Protein AF-A0A1V4BXY0-F1 (afdb_monomer_lite)

Organism: NCBI:txid1960155

InterPro domains:
  IPR021801 Protein of unknown function DUF3370 [PF11850] (4-99)

Sequence (102 aa):
MRCSLTLETPLKEDRLSEKGIKFRKPSLDFPFFRGTLRLKYSDDQGKQQTRYLHLWHRTGQVLDPLLKLDLKPGTQIKVQLDVIYPPDSTPPQVVTIKTLEN

pLDDT: mean 89.22, std 5.92, range [56.84, 97.69]

Structure (mmCIF, N/CA/C/O backbone):
data_AF-A0A1V4BXY0-F1
#
_entry.id   AF-A0A1V4BXY0-F1
#
loop_
_atom_site.group_PDB
_atom_site.id
_atom_site.type_symbol
_atom_site.label_atom_id
_atom_site.label_alt_id
_atom_site.label_comp_id
_atom_site.label_asym_id
_atom_site.label_entity_id
_atom_site.label_seq_id
_atom_site.pdbx_PDB_ins_code
_atom_site.Cartn_x
_atom_site.Cartn_y
_atom_site.Cartn_z
_atom_site.occupancy
_atom_site.B_iso_or_equiv
_atom_site.auth_seq_id
_atom_site.auth_comp_id
_atom_site.auth_asym_id
_atom_site.auth_atom_id
_atom_site.pdbx_PDB_model_num
ATOM 1 N N . MET A 1 1 ? -6.706 12.462 13.295 1.00 89.44 1 MET A N 1
ATOM 2 C CA . MET A 1 1 ? -5.548 12.478 12.375 1.00 89.44 1 MET A CA 1
ATOM 3 C C . MET A 1 1 ? -5.928 11.695 11.136 1.00 89.44 1 MET A C 1
ATOM 5 O O . MET A 1 1 ? -6.400 10.573 11.284 1.00 89.44 1 MET A O 1
ATOM 9 N N . ARG A 1 2 ? -5.748 12.271 9.947 1.00 93.19 2 ARG A N 1
ATOM 10 C CA . ARG A 1 2 ? -5.980 11.559 8.689 1.00 93.19 2 ARG A CA 1
ATOM 11 C C . ARG A 1 2 ? -4.728 10.782 8.311 1.00 93.19 2 ARG A C 1
ATOM 13 O O . ARG A 1 2 ? -3.630 11.333 8.360 1.00 93.19 2 ARG A O 1
ATOM 20 N N . CYS A 1 3 ? -4.871 9.527 7.915 1.00 94.31 3 CYS A N 1
ATOM 21 C CA . CYS A 1 3 ? -3.778 8.781 7.311 1.00 94.31 3 CYS A CA 1
ATOM 22 C C . CYS A 1 3 ? -4.227 8.093 6.026 1.00 94.31 3 CYS A C 1
ATOM 24 O O . CYS A 1 3 ? -5.416 7.935 5.741 1.00 94.31 3 CYS A O 1
ATOM 26 N N . SER A 1 4 ? -3.243 7.697 5.236 1.00 95.94 4 SER A N 1
ATOM 27 C CA . SER A 1 4 ? -3.431 6.952 4.006 1.00 95.94 4 SER A CA 1
ATOM 28 C C . SER A 1 4 ? -2.532 5.735 3.981 1.00 95.94 4 SER A C 1
ATOM 30 O O . SER A 1 4 ? -1.419 5.766 4.505 1.00 95.94 4 SER A O 1
ATOM 32 N N . LEU A 1 5 ? -3.026 4.683 3.340 1.00 95.38 5 LEU A N 1
ATOM 33 C CA . LEU A 1 5 ? -2.257 3.509 2.970 1.00 95.38 5 LEU A CA 1
ATOM 34 C C . LEU A 1 5 ? -2.262 3.394 1.449 1.00 95.38 5 LEU A C 1
ATOM 36 O O . LEU A 1 5 ? -3.309 3.502 0.803 1.00 95.38 5 LEU A O 1
ATOM 40 N N . THR A 1 6 ? -1.085 3.164 0.883 1.00 94.38 6 THR A N 1
ATOM 41 C CA . THR A 1 6 ? -0.914 2.935 -0.549 1.00 94.38 6 THR A CA 1
ATOM 42 C C . THR A 1 6 ? 0.111 1.836 -0.820 1.00 94.38 6 THR A C 1
ATOM 44 O O . THR A 1 6 ? 0.860 1.435 0.075 1.00 94.38 6 THR A O 1
ATOM 47 N N . LEU A 1 7 ? 0.112 1.342 -2.056 1.00 92.06 7 LEU A N 1
ATOM 48 C CA . LEU A 1 7 ? 1.115 0.429 -2.588 1.00 92.06 7 LEU A CA 1
ATOM 49 C C . LEU A 1 7 ? 1.939 1.191 -3.628 1.00 92.06 7 LEU A C 1
ATOM 51 O O . LEU A 1 7 ? 1.395 1.805 -4.540 1.00 92.06 7 LEU A O 1
ATOM 55 N N . GLU A 1 8 ? 3.252 1.180 -3.474 1.00 90.06 8 GLU A N 1
ATOM 56 C CA . GLU A 1 8 ? 4.194 1.934 -4.292 1.00 90.06 8 GLU A CA 1
ATOM 57 C C . GLU A 1 8 ? 5.138 0.971 -5.029 1.00 90.06 8 GLU A C 1
ATOM 59 O O . GLU A 1 8 ? 5.532 -0.064 -4.495 1.00 90.06 8 GLU A O 1
ATOM 64 N N . THR A 1 9 ? 5.516 1.318 -6.262 1.00 87.62 9 THR A N 1
ATOM 65 C CA . THR A 1 9 ? 6.443 0.538 -7.105 1.00 87.62 9 THR A CA 1
ATOM 66 C C . THR A 1 9 ? 7.645 1.408 -7.473 1.00 87.62 9 THR A C 1
ATOM 68 O O . THR A 1 9 ? 7.678 2.000 -8.563 1.00 87.62 9 THR A O 1
ATOM 71 N N . PRO A 1 10 ? 8.586 1.602 -6.535 1.00 87.44 10 PRO A N 1
ATOM 72 C CA . PRO A 1 10 ? 9.736 2.456 -6.769 1.00 87.44 10 PRO A CA 1
ATOM 73 C C . PRO A 1 10 ? 10.721 1.810 -7.749 1.00 87.44 10 PRO A C 1
ATOM 75 O O . PRO A 1 10 ? 10.687 0.609 -8.020 1.00 87.44 10 PRO A O 1
ATOM 78 N N . LEU A 1 11 ? 11.633 2.623 -8.273 1.00 86.31 11 LEU A N 1
ATOM 79 C CA . LEU A 1 11 ? 12.784 2.129 -9.017 1.00 86.31 11 LEU A CA 1
ATOM 80 C C . LEU A 1 11 ? 13.697 1.340 -8.074 1.00 86.31 11 LEU A C 1
ATOM 82 O O . LEU A 1 11 ? 14.020 1.804 -6.981 1.00 86.31 11 LEU A O 1
ATOM 86 N N . LYS A 1 12 ? 14.111 0.144 -8.502 1.00 85.00 12 LYS A N 1
ATOM 87 C CA . LYS A 1 12 ? 15.068 -0.672 -7.755 1.00 85.00 12 LYS A CA 1
ATOM 88 C C . LYS A 1 12 ? 16.446 -0.010 -7.805 1.00 85.00 12 LYS A C 1
ATOM 90 O O . LYS A 1 12 ? 17.008 0.155 -8.885 1.00 85.00 12 LYS A O 1
ATOM 95 N N . GLU A 1 13 ? 17.005 0.287 -6.640 1.00 85.69 13 GLU A N 1
ATOM 96 C CA . GLU A 1 13 ? 18.383 0.747 -6.482 1.00 85.69 13 GLU A CA 1
ATOM 97 C C . GLU A 1 13 ? 19.091 -0.135 -5.452 1.00 85.69 13 GLU A C 1
ATOM 99 O O . GLU A 1 13 ? 18.624 -0.266 -4.323 1.00 85.69 13 GLU A O 1
ATOM 104 N N . ASP A 1 14 ? 20.220 -0.740 -5.833 1.00 84.19 14 ASP A N 1
ATOM 105 C CA . ASP A 1 14 ? 21.037 -1.535 -4.902 1.00 84.19 14 ASP A CA 1
ATOM 106 C C . ASP A 1 14 ? 21.886 -0.631 -3.988 1.00 84.19 14 ASP A C 1
ATOM 108 O O . ASP A 1 14 ? 22.124 -0.942 -2.822 1.00 84.19 14 ASP A O 1
ATOM 112 N N . ARG A 1 15 ? 22.297 0.536 -4.501 1.00 88.69 15 ARG A N 1
ATOM 113 C CA . ARG A 1 15 ? 22.878 1.636 -3.726 1.00 88.69 15 ARG A CA 1
ATOM 114 C C . ARG A 1 15 ? 22.076 2.893 -4.017 1.00 88.69 15 ARG A C 1
ATOM 116 O O . ARG A 1 15 ? 22.024 3.327 -5.162 1.00 88.69 15 ARG A O 1
ATOM 123 N N . LEU A 1 16 ? 21.480 3.466 -2.976 1.00 85.12 16 LEU A N 1
ATOM 124 C CA . LEU A 1 16 ? 20.643 4.654 -3.099 1.00 85.12 16 LEU A CA 1
ATOM 125 C C . LEU A 1 16 ? 21.445 5.830 -3.675 1.00 85.12 16 LEU A C 1
ATOM 127 O O . LEU A 1 16 ? 22.442 6.251 -3.081 1.00 85.12 16 LEU A O 1
ATOM 131 N N . SER A 1 17 ? 21.001 6.351 -4.823 1.00 85.94 17 SER A N 1
ATOM 132 C CA . SER A 1 17 ? 21.564 7.568 -5.424 1.00 85.94 17 SER A CA 1
ATOM 133 C C . SER A 1 17 ? 21.239 8.821 -4.604 1.00 85.94 17 SER A C 1
ATOM 135 O O . SER A 1 17 ? 22.040 9.750 -4.539 1.00 85.94 17 SER A O 1
ATOM 137 N N . GLU A 1 18 ? 20.085 8.823 -3.936 1.00 86.56 18 GLU A N 1
ATOM 138 C CA . GLU A 1 18 ? 19.555 9.897 -3.095 1.00 86.56 18 GLU A CA 1
ATOM 139 C C . GLU A 1 18 ? 18.831 9.294 -1.879 1.00 86.56 18 GLU A C 1
ATOM 141 O O . GLU A 1 18 ? 18.526 8.104 -1.845 1.00 86.56 18 GLU A O 1
ATOM 146 N N . LYS A 1 19 ? 18.526 10.098 -0.853 1.00 86.56 19 LYS A N 1
ATOM 147 C CA . LYS A 1 19 ? 17.741 9.609 0.291 1.00 86.56 19 LYS A CA 1
ATOM 148 C C . LYS A 1 19 ? 16.292 9.329 -0.123 1.00 86.56 19 LYS A C 1
ATOM 150 O O . LYS A 1 19 ? 15.608 10.225 -0.606 1.00 86.56 19 LYS A O 1
ATOM 155 N N . GLY A 1 20 ? 15.803 8.131 0.194 1.00 84.50 20 GLY A N 1
ATOM 156 C CA . GLY A 1 20 ? 14.407 7.735 0.001 1.00 84.50 20 GLY A CA 1
ATOM 157 C C . GLY A 1 20 ? 14.185 6.866 -1.236 1.00 84.50 20 GLY A C 1
ATOM 158 O O . GLY A 1 20 ? 15.127 6.425 -1.883 1.00 84.50 20 GLY A O 1
ATOM 159 N N . ILE A 1 21 ? 12.916 6.586 -1.525 1.00 85.00 21 ILE A N 1
ATOM 160 C CA . ILE A 1 21 ? 12.500 5.794 -2.686 1.00 85.00 21 ILE A CA 1
ATOM 161 C C . ILE A 1 21 ? 12.251 6.703 -3.889 1.00 85.00 21 ILE A C 1
ATOM 163 O O . ILE A 1 21 ? 11.638 7.766 -3.762 1.00 85.00 21 ILE A O 1
ATOM 167 N N . LYS A 1 22 ? 12.708 6.278 -5.069 1.00 85.62 22 LYS A N 1
ATOM 168 C CA . LYS A 1 22 ? 12.567 7.054 -6.304 1.00 85.62 22 LYS A CA 1
ATOM 169 C C . LYS A 1 22 ? 11.493 6.473 -7.205 1.00 85.62 22 LYS A C 1
ATOM 171 O O . LYS A 1 22 ? 11.324 5.263 -7.320 1.00 85.62 22 LYS A O 1
ATOM 176 N N . PHE A 1 23 ? 10.801 7.365 -7.898 1.00 85.06 23 PHE A N 1
ATOM 177 C CA . PHE A 1 23 ? 9.796 7.028 -8.896 1.00 85.06 23 PHE A CA 1
ATOM 178 C C . PHE A 1 23 ? 10.202 7.630 -10.231 1.00 85.06 23 PHE A C 1
ATOM 180 O O . PHE A 1 23 ? 10.741 8.737 -10.291 1.00 85.06 23 PHE A O 1
ATOM 187 N N . ARG A 1 24 ? 9.928 6.911 -11.316 1.00 80.25 24 ARG A N 1
ATOM 188 C CA . ARG A 1 24 ? 10.153 7.434 -12.661 1.00 80.25 24 ARG A CA 1
ATOM 189 C C . ARG A 1 24 ? 9.062 8.445 -13.011 1.00 80.25 24 ARG A C 1
ATOM 191 O O . ARG A 1 24 ? 7.883 8.165 -12.836 1.00 80.25 24 ARG A O 1
ATOM 198 N N . LYS A 1 25 ? 9.443 9.591 -13.572 1.00 81.75 25 LYS A N 1
ATOM 199 C CA . LYS A 1 25 ? 8.512 10.564 -14.157 1.00 81.75 25 LYS A CA 1
ATOM 200 C C . LYS A 1 25 ? 8.982 10.900 -15.581 1.00 81.75 25 LYS A C 1
ATOM 202 O O . LYS A 1 25 ? 10.109 11.371 -15.710 1.00 81.75 25 LYS A O 1
ATOM 207 N N . PRO A 1 26 ? 8.182 10.654 -16.636 1.00 83.06 26 PRO A N 1
ATOM 208 C CA . PRO A 1 26 ? 6.856 10.028 -16.624 1.00 83.06 26 PRO A CA 1
ATOM 209 C C . PRO A 1 26 ? 6.921 8.520 -16.322 1.00 83.06 26 PRO A C 1
ATOM 211 O O . PRO A 1 26 ? 7.968 7.884 -16.485 1.00 83.06 26 PRO A O 1
ATOM 214 N N . SER A 1 27 ? 5.795 7.942 -15.898 1.00 83.50 27 SER A N 1
ATOM 215 C CA . SER A 1 27 ? 5.651 6.484 -15.810 1.00 83.50 27 SER A CA 1
ATOM 216 C C . SER A 1 27 ? 5.770 5.844 -17.196 1.00 83.50 27 SER A C 1
ATOM 218 O O . SER A 1 27 ? 5.486 6.486 -18.205 1.00 83.50 27 SER A O 1
ATOM 220 N N . LEU A 1 28 ? 6.166 4.573 -17.251 1.00 83.06 28 LEU A N 1
ATOM 221 C CA . LEU A 1 28 ? 6.125 3.792 -18.493 1.00 83.06 28 LEU A CA 1
ATOM 222 C C . LEU A 1 28 ? 4.793 3.054 -18.611 1.00 83.06 28 LEU A C 1
ATOM 224 O O . LEU A 1 28 ? 4.231 2.663 -17.597 1.00 83.06 28 LEU A O 1
ATOM 228 N N . ASP A 1 29 ? 4.340 2.756 -19.825 1.00 82.56 29 ASP A N 1
ATOM 229 C CA . ASP A 1 29 ? 3.092 2.008 -20.046 1.00 82.56 29 ASP A CA 1
ATOM 230 C C . ASP A 1 29 ? 3.212 0.484 -19.845 1.00 82.56 29 ASP A C 1
ATOM 232 O O . ASP A 1 29 ? 2.305 -0.273 -20.186 1.00 82.56 29 ASP A O 1
ATOM 236 N N . PHE A 1 30 ? 4.302 0.019 -19.231 1.00 83.06 30 PHE A N 1
ATOM 237 C CA . PHE A 1 30 ? 4.465 -1.381 -18.842 1.00 83.06 30 PHE A CA 1
ATOM 238 C C . PHE A 1 30 ? 3.779 -1.666 -17.496 1.00 83.06 30 PHE A C 1
ATOM 240 O O . PHE A 1 30 ? 3.915 -0.868 -16.559 1.00 83.06 30 PHE A O 1
ATOM 247 N N . PRO A 1 31 ? 3.060 -2.799 -17.360 1.00 86.75 31 PRO A N 1
ATOM 248 C CA . PRO A 1 31 ? 2.504 -3.211 -16.079 1.00 86.75 31 PRO A CA 1
ATOM 249 C C . PRO A 1 31 ? 3.635 -3.617 -15.127 1.00 86.75 31 PRO A C 1
ATOM 251 O O . PRO A 1 31 ? 4.470 -4.451 -15.463 1.00 86.75 31 PRO A O 1
ATOM 254 N N . PHE A 1 32 ? 3.642 -3.039 -13.930 1.00 89.31 32 PHE A N 1
ATOM 255 C CA . PHE A 1 32 ? 4.542 -3.427 -12.841 1.00 89.31 32 PHE A CA 1
ATOM 256 C C . PHE A 1 32 ? 3.819 -4.341 -11.846 1.00 89.31 32 PHE A C 1
ATOM 258 O O . PHE A 1 32 ? 4.349 -5.356 -11.389 1.00 89.31 32 PHE A O 1
ATOM 265 N N . PHE A 1 33 ? 2.558 -4.011 -11.565 1.00 91.12 33 PHE A N 1
ATOM 266 C CA . PHE A 1 33 ? 1.622 -4.865 -10.852 1.00 91.12 33 PHE A CA 1
ATOM 267 C C . PHE A 1 33 ? 0.256 -4.794 -11.523 1.00 91.12 33 PHE A C 1
ATOM 269 O O . PHE A 1 33 ? -0.243 -3.712 -11.832 1.00 91.12 33 PHE A O 1
ATOM 276 N N . ARG A 1 34 ? -0.369 -5.947 -11.742 1.00 91.50 34 ARG A N 1
ATOM 277 C CA . ARG A 1 34 ? -1.748 -6.016 -12.213 1.00 91.50 34 ARG A CA 1
ATOM 278 C C . ARG A 1 34 ? -2.447 -7.172 -11.527 1.00 91.50 34 ARG A C 1
ATOM 280 O O . ARG A 1 34 ? -2.206 -8.329 -11.848 1.00 91.50 34 ARG A O 1
ATOM 287 N N . GLY A 1 35 ? -3.325 -6.861 -10.586 1.00 91.06 35 GLY A N 1
ATOM 288 C CA . GLY A 1 35 ? -3.948 -7.901 -9.784 1.00 91.06 35 GLY A CA 1
ATOM 289 C C . GLY A 1 35 ? -4.992 -7.380 -8.817 1.00 91.06 35 GLY A C 1
ATOM 290 O O . GLY A 1 35 ? -5.218 -6.178 -8.682 1.00 91.06 35 GLY A O 1
ATOM 291 N N . THR A 1 36 ? -5.644 -8.320 -8.145 1.00 93.00 36 THR A N 1
ATOM 292 C CA . THR A 1 36 ? -6.638 -8.015 -7.120 1.00 93.00 36 THR A CA 1
ATOM 293 C C . THR A 1 36 ? -5.962 -7.903 -5.761 1.00 93.00 36 THR A C 1
ATOM 295 O O . THR A 1 36 ? -5.258 -8.812 -5.325 1.00 93.00 36 THR A O 1
ATOM 298 N N . LEU A 1 37 ? -6.220 -6.797 -5.076 1.00 94.12 37 LEU A N 1
ATOM 299 C CA . LEU A 1 37 ? -5.857 -6.562 -3.686 1.00 94.12 37 LEU A CA 1
ATOM 300 C C . LEU A 1 37 ? -7.088 -6.746 -2.806 1.00 94.12 37 LEU A C 1
ATOM 302 O O . LEU A 1 37 ? -8.193 -6.348 -3.191 1.00 94.12 37 LEU A O 1
ATOM 306 N N . ARG A 1 38 ? -6.901 -7.293 -1.603 1.00 96.50 38 ARG A N 1
ATOM 307 C CA . ARG A 1 38 ? -7.947 -7.314 -0.574 1.00 96.50 38 ARG A CA 1
ATOM 308 C C . ARG A 1 38 ? -7.522 -6.470 0.615 1.00 96.50 38 ARG A C 1
ATOM 310 O O . ARG A 1 38 ? -6.445 -6.660 1.167 1.00 96.50 38 ARG A O 1
ATOM 317 N N . LEU A 1 39 ? -8.402 -5.571 1.031 1.00 96.94 39 LEU A N 1
ATOM 318 C CA . LEU A 1 39 ? -8.261 -4.765 2.234 1.00 96.94 39 LEU A CA 1
ATOM 319 C C . LEU A 1 39 ? -9.288 -5.210 3.267 1.00 96.94 39 LEU A C 1
ATOM 321 O O . LEU A 1 39 ? -10.469 -5.347 2.941 1.00 96.94 39 LEU A O 1
ATOM 325 N N . LYS A 1 40 ? -8.852 -5.379 4.514 1.00 97.69 40 LYS A N 1
ATOM 326 C CA . LYS A 1 40 ? -9.731 -5.540 5.675 1.00 97.69 40 LYS A CA 1
ATOM 327 C C . LYS A 1 40 ? -9.370 -4.523 6.747 1.00 97.69 40 LYS A C 1
ATOM 329 O O . LYS A 1 40 ? -8.192 -4.369 7.061 1.00 97.69 40 LYS A O 1
ATOM 334 N N . TYR A 1 41 ? -10.361 -3.824 7.284 1.00 96.69 41 TYR A N 1
ATOM 335 C CA . TYR A 1 41 ? -10.165 -2.794 8.307 1.00 96.69 41 TYR A CA 1
ATOM 336 C C . TYR A 1 41 ? -11.470 -2.509 9.054 1.00 96.69 41 TYR A C 1
ATOM 338 O O . TYR A 1 41 ? -12.548 -2.801 8.543 1.00 96.69 41 TYR A O 1
ATOM 346 N N . SER A 1 42 ? -11.376 -1.908 10.240 1.00 94.56 42 SER A N 1
ATOM 347 C CA . SER A 1 42 ? -12.536 -1.311 10.913 1.00 94.56 42 SER A CA 1
ATOM 348 C C . SER A 1 42 ? -12.752 0.115 10.411 1.00 94.56 42 SER A C 1
ATOM 350 O O . SER A 1 42 ? -11.795 0.890 10.375 1.00 94.56 42 SER A O 1
ATOM 352 N N . ASP A 1 43 ? -13.979 0.468 10.036 1.00 89.00 43 ASP A N 1
ATOM 353 C CA . ASP A 1 43 ? -14.336 1.855 9.717 1.00 89.00 43 ASP A CA 1
ATOM 354 C C . ASP A 1 43 ? -14.489 2.736 10.975 1.00 89.00 43 ASP A C 1
ATOM 356 O O . ASP A 1 43 ? -14.228 2.315 12.106 1.00 89.00 43 ASP A O 1
ATOM 360 N N . ASP A 1 44 ? -14.886 3.990 10.773 1.00 84.38 44 ASP A N 1
ATOM 361 C CA . ASP A 1 44 ? -15.069 5.010 11.811 1.00 84.38 44 ASP A CA 1
ATOM 362 C C . ASP A 1 44 ? -16.208 4.704 12.802 1.00 84.38 44 ASP A C 1
ATOM 364 O O . ASP A 1 44 ? -16.220 5.246 13.918 1.00 84.38 44 ASP A O 1
ATOM 368 N N . GLN A 1 45 ? -17.123 3.812 12.413 1.00 85.75 45 GLN A N 1
ATOM 369 C CA . GLN A 1 45 ? -18.206 3.267 13.232 1.00 85.75 45 GLN A CA 1
ATOM 370 C C . GLN A 1 45 ? -17.808 1.955 13.929 1.00 85.75 45 GLN A C 1
ATOM 372 O O . GLN A 1 45 ? -18.595 1.395 14.692 1.00 85.75 45 GLN A O 1
ATOM 377 N N . GLY A 1 46 ? -16.587 1.462 13.699 1.00 86.50 46 GLY A N 1
ATOM 378 C CA . GLY A 1 46 ? -16.078 0.216 14.270 1.00 86.50 46 GLY A CA 1
ATOM 379 C C . GLY A 1 46 ? -16.552 -1.044 13.541 1.00 86.50 46 GLY A C 1
ATOM 380 O O . GLY A 1 46 ? -16.293 -2.155 14.013 1.00 86.50 46 GLY A O 1
ATOM 381 N N . LYS A 1 47 ? -17.217 -0.910 12.389 1.00 93.06 47 LYS A N 1
ATOM 382 C CA . LYS A 1 47 ? -17.682 -2.047 11.594 1.00 93.06 47 LYS A CA 1
ATOM 383 C C . LYS A 1 47 ? -16.539 -2.598 10.745 1.00 93.06 47 LYS A C 1
ATOM 385 O O . LYS A 1 47 ? -15.778 -1.858 10.126 1.00 93.06 47 LYS A O 1
ATOM 390 N N . GLN A 1 48 ? -16.435 -3.926 10.695 1.00 96.19 48 GLN A N 1
ATOM 391 C CA . GLN A 1 48 ? -15.471 -4.606 9.833 1.00 96.19 48 GLN A CA 1
ATOM 392 C C . GLN A 1 48 ? -15.847 -4.428 8.360 1.00 96.19 48 GLN A C 1
ATOM 394 O O . GLN A 1 48 ? -16.944 -4.791 7.935 1.00 96.19 48 GLN A O 1
ATOM 399 N N . GLN A 1 49 ? -14.903 -3.917 7.581 1.00 97.25 49 GLN A N 1
ATOM 400 C CA . GLN A 1 49 ? -15.002 -3.723 6.143 1.00 97.25 49 GLN A CA 1
ATOM 401 C C . GLN A 1 49 ? -14.068 -4.693 5.427 1.00 97.25 49 GLN A C 1
ATOM 403 O O . GLN A 1 49 ? -12.938 -4.922 5.855 1.00 97.25 49 GLN A O 1
ATOM 408 N N . THR A 1 50 ? -14.534 -5.259 4.314 1.00 97.62 50 THR A N 1
ATOM 409 C CA . THR A 1 50 ? -13.701 -6.015 3.371 1.00 97.62 50 THR A CA 1
ATOM 410 C C . THR A 1 50 ? -13.889 -5.421 1.984 1.00 97.62 50 THR A C 1
ATOM 412 O O . THR A 1 50 ? -15.008 -5.372 1.479 1.00 97.62 50 THR A O 1
ATOM 415 N N . ARG A 1 51 ? -12.799 -4.971 1.361 1.00 95.88 51 ARG A N 1
ATOM 416 C CA . ARG A 1 51 ? -12.808 -4.370 0.022 1.00 95.88 51 ARG A CA 1
ATOM 417 C C . ARG A 1 51 ? -11.872 -5.128 -0.900 1.00 95.88 51 ARG A C 1
ATOM 419 O O . ARG A 1 51 ? -10.752 -5.448 -0.515 1.00 95.88 51 ARG A O 1
ATOM 426 N N . TYR A 1 52 ? -12.328 -5.363 -2.121 1.00 95.75 52 TYR A N 1
ATOM 427 C CA . TYR A 1 52 ? -11.515 -5.901 -3.202 1.00 95.75 52 TYR A CA 1
ATOM 428 C C . TYR A 1 52 ? -11.270 -4.790 -4.216 1.00 95.75 52 TYR A C 1
ATOM 430 O O . TYR A 1 52 ? -12.211 -4.118 -4.634 1.00 95.75 52 TYR A O 1
ATOM 438 N N . LEU A 1 53 ? -10.010 -4.575 -4.577 1.00 93.56 53 LEU A N 1
ATOM 439 C CA . LEU A 1 53 ? -9.592 -3.561 -5.540 1.00 93.56 53 LEU A CA 1
ATOM 440 C C . LEU A 1 53 ? -8.836 -4.260 -6.663 1.00 93.56 53 LEU A C 1
ATOM 442 O O . LEU A 1 53 ? -7.884 -4.984 -6.388 1.00 93.56 53 LEU A O 1
ATOM 446 N N . HIS A 1 54 ? -9.225 -4.038 -7.916 1.00 92.62 54 HIS A N 1
ATOM 447 C CA . HIS A 1 54 ? -8.364 -4.396 -9.038 1.00 92.62 54 HIS A CA 1
ATOM 448 C C . HIS A 1 54 ? -7.386 -3.248 -9.273 1.00 92.62 54 HIS A C 1
ATOM 450 O O . HIS A 1 54 ? -7.805 -2.141 -9.613 1.00 92.62 54 HIS A O 1
ATOM 456 N N . LEU A 1 55 ? -6.098 -3.497 -9.054 1.00 91.81 55 LEU A N 1
ATOM 457 C CA . LEU A 1 55 ? -5.054 -2.503 -9.229 1.00 91.81 55 LEU A CA 1
ATOM 458 C C . LEU A 1 55 ? -4.273 -2.796 -10.505 1.00 91.81 55 LEU A C 1
ATOM 460 O O . LEU A 1 55 ? -3.678 -3.863 -10.637 1.00 91.81 55 LEU A O 1
ATOM 464 N N . TRP A 1 56 ? -4.234 -1.813 -11.401 1.00 90.38 56 TRP A N 1
ATOM 465 C CA . TRP A 1 56 ? -3.303 -1.772 -12.520 1.00 90.38 56 TRP A CA 1
ATOM 466 C C . TRP A 1 56 ? -2.283 -0.662 -12.273 1.00 90.38 56 TRP A C 1
ATOM 468 O O . TRP A 1 56 ? -2.594 0.523 -12.378 1.00 90.38 56 TRP A O 1
ATOM 478 N N . HIS A 1 57 ? -1.071 -1.066 -11.909 1.00 89.38 57 HIS A N 1
ATOM 479 C CA . HIS A 1 57 ? 0.020 -0.185 -11.526 1.00 89.38 57 HIS A CA 1
ATOM 480 C C . HIS A 1 57 ? 1.130 -0.241 -12.571 1.00 89.38 57 HIS A C 1
ATOM 482 O O . HIS A 1 57 ? 1.702 -1.301 -12.842 1.00 89.38 57 HIS A O 1
ATOM 488 N N . ARG A 1 58 ? 1.421 0.910 -13.170 1.00 87.88 58 ARG A N 1
ATOM 489 C CA . ARG A 1 58 ? 2.462 1.094 -14.182 1.00 87.88 58 ARG A CA 1
ATOM 490 C C . ARG A 1 58 ? 3.822 1.413 -13.563 1.00 87.88 58 ARG A C 1
ATOM 492 O O . ARG A 1 58 ? 3.903 2.024 -12.498 1.00 87.88 58 ARG A O 1
ATOM 499 N N . THR A 1 59 ? 4.904 1.065 -14.256 1.00 81.69 59 THR A N 1
ATOM 500 C CA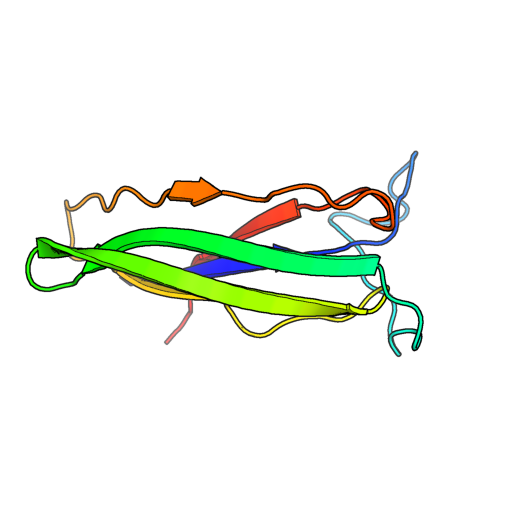 . THR A 1 59 ? 6.274 1.286 -13.760 1.00 81.69 59 THR A CA 1
ATOM 501 C C . THR A 1 59 ? 6.543 2.761 -13.455 1.00 81.69 59 THR A C 1
ATOM 503 O O . THR A 1 59 ? 6.494 3.614 -14.346 1.00 81.69 59 THR A O 1
ATOM 506 N N . GLY A 1 60 ? 6.876 3.054 -12.194 1.00 78.25 60 GLY A N 1
ATOM 507 C CA . GLY A 1 60 ? 7.172 4.405 -11.710 1.00 78.25 60 GLY A CA 1
ATOM 508 C C . GLY A 1 60 ? 5.952 5.310 -11.509 1.00 78.25 60 GLY A C 1
ATOM 509 O O . GLY A 1 60 ? 6.123 6.480 -11.181 1.00 78.25 60 GLY A O 1
ATOM 510 N N . GLN A 1 61 ? 4.730 4.799 -11.674 1.00 83.69 61 GLN A N 1
ATOM 511 C CA . GLN A 1 61 ? 3.510 5.558 -11.405 1.00 83.69 61 GLN A CA 1
ATOM 512 C C . GLN A 1 61 ? 3.342 5.806 -9.899 1.00 83.69 61 GLN A C 1
ATOM 514 O O . GLN A 1 61 ? 3.515 4.903 -9.078 1.00 83.69 61 GLN A O 1
ATOM 519 N N . VAL A 1 62 ? 2.938 7.025 -9.548 1.00 84.25 62 VAL A N 1
ATOM 520 C CA . VAL A 1 62 ? 2.444 7.364 -8.209 1.00 84.25 62 VAL A CA 1
ATOM 521 C C . VAL A 1 62 ? 0.930 7.164 -8.205 1.00 84.25 62 VAL A C 1
ATOM 523 O O . VAL A 1 62 ? 0.243 7.718 -9.061 1.00 84.25 62 VAL A O 1
ATOM 526 N N . LEU A 1 63 ? 0.424 6.348 -7.282 1.00 88.00 63 LEU A N 1
ATOM 527 C CA . LEU A 1 63 ? -1.003 6.053 -7.156 1.00 88.00 63 LEU A CA 1
ATOM 528 C C . LEU A 1 6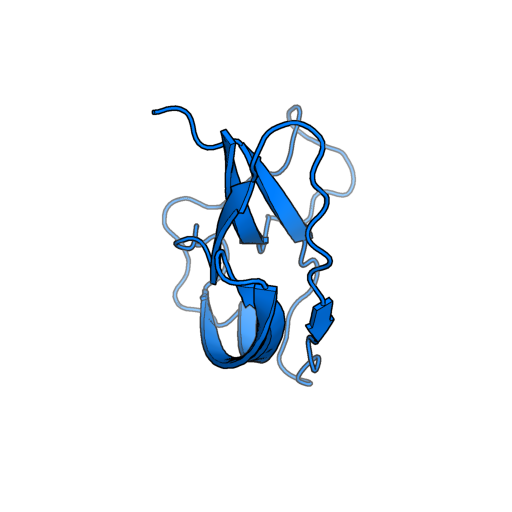3 ? -1.689 6.976 -6.155 1.00 88.00 63 LEU A C 1
ATOM 530 O O . LEU A 1 63 ? -1.083 7.413 -5.173 1.00 88.00 63 LEU A O 1
ATOM 534 N N . ASP A 1 64 ? -2.991 7.159 -6.354 1.00 90.81 64 ASP A N 1
ATOM 535 C CA . ASP A 1 64 ? -3.865 7.614 -5.283 1.00 90.81 64 ASP A CA 1
ATOM 536 C C . ASP A 1 64 ? -3.894 6.592 -4.132 1.00 90.81 64 ASP A C 1
ATOM 538 O O . ASP A 1 64 ? -3.714 5.389 -4.352 1.00 90.81 64 ASP A O 1
ATOM 542 N N . PRO A 1 65 ? -4.143 7.037 -2.887 1.00 94.44 65 PRO A N 1
ATOM 543 C CA . PRO A 1 65 ? -4.285 6.136 -1.754 1.00 94.44 65 PRO A CA 1
ATOM 544 C C . PRO A 1 65 ? -5.317 5.030 -1.980 1.00 94.44 65 PRO A C 1
ATOM 546 O O . PRO A 1 65 ? -6.474 5.302 -2.302 1.00 94.44 65 PRO A O 1
ATOM 549 N N . LEU A 1 66 ? -4.924 3.788 -1.695 1.00 95.19 66 LEU A N 1
ATOM 550 C CA . LEU A 1 66 ? -5.831 2.636 -1.710 1.00 95.19 66 LEU A CA 1
ATOM 551 C C . LEU A 1 66 ? -6.868 2.726 -0.582 1.00 95.19 66 LEU A C 1
ATOM 553 O O . LEU A 1 66 ? -8.000 2.252 -0.713 1.00 95.19 66 LEU A O 1
ATOM 557 N N . LEU A 1 67 ? -6.475 3.337 0.537 1.00 95.56 67 LEU A N 1
ATOM 558 C CA . LEU A 1 67 ? -7.320 3.548 1.701 1.00 95.56 67 LEU A CA 1
ATOM 559 C C . LEU A 1 67 ? -6.952 4.863 2.393 1.00 95.56 67 LEU A C 1
ATOM 561 O O . LEU A 1 67 ? -5.774 5.171 2.568 1.00 95.56 67 LEU A O 1
ATOM 565 N N . LYS A 1 68 ? -7.970 5.617 2.817 1.00 95.06 68 LYS A N 1
ATOM 566 C CA . LYS A 1 68 ? -7.844 6.764 3.723 1.00 95.06 68 L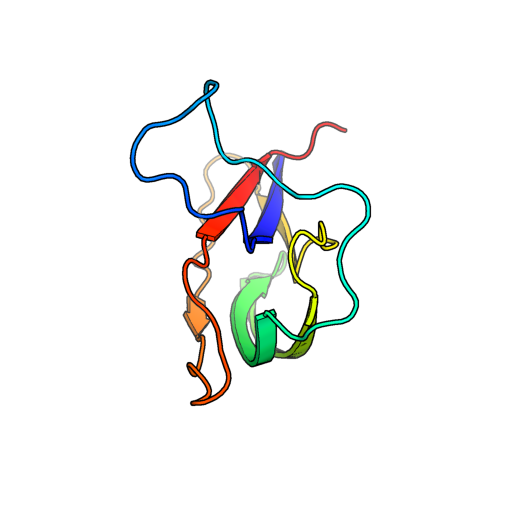YS A CA 1
ATOM 567 C C . LYS A 1 68 ? -8.625 6.454 4.995 1.00 95.06 68 LYS A C 1
ATOM 569 O O . LYS A 1 68 ? -9.723 5.907 4.903 1.00 95.06 68 LYS A O 1
ATOM 574 N N . LEU A 1 69 ? -8.054 6.774 6.150 1.00 93.19 69 LEU A N 1
ATOM 575 C CA . LEU A 1 69 ? -8.653 6.521 7.460 1.00 93.19 69 LEU A CA 1
ATOM 576 C C . LEU A 1 69 ? -8.534 7.757 8.346 1.00 93.19 69 LEU A C 1
ATOM 578 O O . LEU A 1 69 ? -7.511 8.445 8.338 1.00 93.19 69 LEU A O 1
ATOM 582 N N . ASP A 1 70 ? -9.561 7.976 9.158 1.00 92.19 70 ASP A N 1
ATOM 583 C CA . ASP 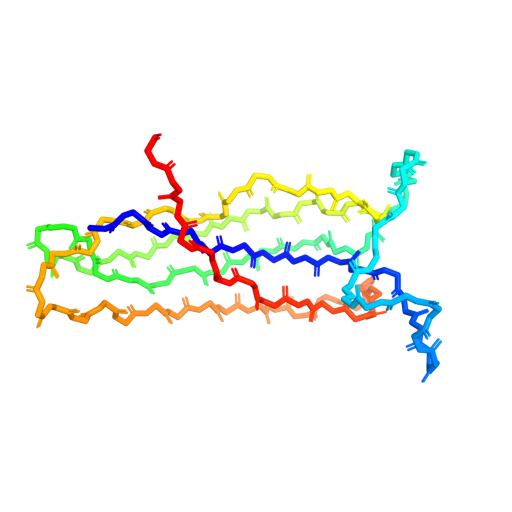A 1 70 ? -9.572 8.988 10.206 1.00 92.19 70 ASP A CA 1
ATOM 584 C C . ASP A 1 70 ? -9.331 8.312 11.564 1.00 92.19 70 ASP A C 1
ATOM 586 O O . ASP A 1 70 ? -10.216 7.671 12.130 1.00 92.19 70 ASP A O 1
ATOM 590 N N . LEU A 1 71 ? -8.115 8.448 12.104 1.00 90.75 71 LEU A N 1
ATOM 591 C CA . LEU A 1 71 ? -7.784 7.960 13.444 1.00 90.75 71 LEU A CA 1
ATOM 592 C C . LEU A 1 71 ? -8.196 8.983 14.503 1.00 90.75 71 LEU A C 1
ATOM 594 O O . LEU A 1 71 ? -7.725 10.131 14.501 1.00 90.75 71 LEU A O 1
ATOM 598 N N . LYS A 1 72 ? -9.038 8.542 15.441 1.00 90.69 72 LYS A N 1
ATOM 599 C CA . LYS A 1 72 ? -9.391 9.304 16.645 1.00 90.69 72 LY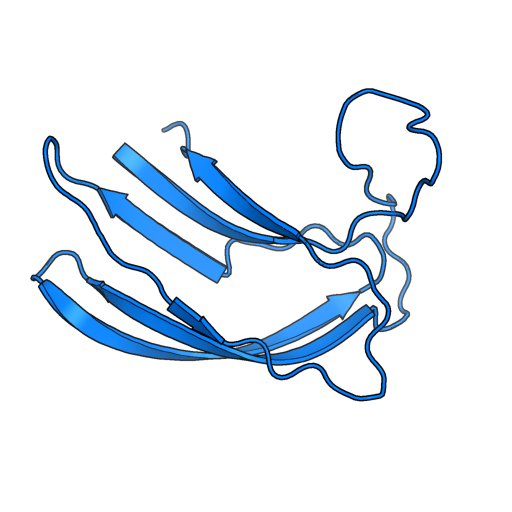S A CA 1
ATOM 600 C C . LYS A 1 72 ? -8.228 9.248 17.655 1.00 90.69 72 LYS A C 1
ATOM 602 O O . LYS A 1 72 ? -7.502 8.248 17.682 1.00 90.69 72 LYS A O 1
ATOM 607 N N . PRO A 1 73 ? -8.021 10.284 18.485 1.00 91.38 73 PRO A N 1
ATOM 608 C CA . PRO A 1 73 ? -6.981 10.266 19.515 1.00 91.38 73 PRO A CA 1
ATOM 609 C C . PRO A 1 73 ? -7.082 9.026 20.414 1.00 91.38 73 PRO A C 1
ATOM 611 O O . PRO A 1 73 ? -8.178 8.634 20.803 1.00 91.38 73 PRO A O 1
ATOM 614 N N . GLY A 1 74 ? -5.944 8.392 20.711 1.00 90.81 74 GLY A N 1
ATOM 615 C CA . GLY A 1 74 ? -5.882 7.195 21.559 1.00 90.81 74 GLY A CA 1
ATOM 616 C C . GLY A 1 74 ? -6.440 5.909 20.934 1.00 90.81 74 GLY A C 1
ATOM 617 O O . GLY A 1 74 ? -6.496 4.890 21.615 1.00 90.81 74 GLY A O 1
ATOM 618 N N . THR A 1 75 ? -6.847 5.927 19.660 1.00 90.06 75 THR A N 1
ATOM 619 C CA . THR A 1 75 ? -7.371 4.736 18.972 1.00 90.06 75 THR A CA 1
ATOM 620 C C . THR A 1 75 ? -6.330 4.067 18.082 1.00 90.06 75 THR A C 1
ATOM 622 O O . THR A 1 75 ? -5.389 4.700 17.604 1.00 90.06 75 THR A O 1
ATOM 625 N N . GLN A 1 76 ? -6.539 2.778 17.820 1.00 91.00 76 GLN A N 1
ATOM 626 C CA . GLN A 1 76 ? -5.765 1.994 16.867 1.00 91.00 76 GLN A CA 1
ATOM 627 C C . GLN A 1 76 ? -6.719 1.321 15.881 1.00 91.00 76 GLN A C 1
ATOM 629 O O . GLN A 1 76 ? -7.692 0.686 16.285 1.00 91.00 76 GLN A O 1
ATOM 634 N N . ILE A 1 77 ? -6.417 1.425 14.587 1.00 92.06 77 ILE A N 1
ATOM 635 C CA . ILE A 1 77 ? -7.143 0.716 13.531 1.00 92.06 77 ILE A CA 1
ATOM 636 C C . ILE A 1 77 ? -6.207 -0.338 12.949 1.00 92.06 77 ILE A C 1
ATOM 638 O O . ILE A 1 77 ? -5.134 -0.015 12.439 1.00 92.06 77 ILE A O 1
ATOM 642 N N . LYS A 1 78 ? -6.605 -1.611 13.024 1.00 94.00 78 LYS A N 1
ATOM 643 C CA . LYS A 1 78 ? -5.888 -2.698 12.353 1.00 94.00 78 LYS A CA 1
ATOM 644 C C . LYS A 1 78 ? -6.302 -2.729 10.885 1.00 94.00 78 LYS A C 1
ATOM 646 O O . LYS A 1 78 ? -7.489 -2.833 10.584 1.00 94.00 78 LYS A O 1
ATOM 651 N N . VAL A 1 79 ? -5.319 -2.670 9.992 1.00 95.88 79 VAL A N 1
ATOM 652 C CA . VAL A 1 79 ? -5.517 -2.802 8.545 1.00 95.88 79 VAL A CA 1
ATOM 653 C C . VAL A 1 79 ? -4.752 -4.026 8.065 1.00 95.88 79 VAL A C 1
ATOM 655 O O . VAL A 1 79 ? -3.575 -4.189 8.378 1.00 95.88 79 VAL A O 1
ATOM 658 N N . GLN A 1 80 ? -5.423 -4.886 7.308 1.00 96.94 80 GLN A N 1
ATOM 659 C CA . GLN A 1 80 ? -4.818 -6.014 6.613 1.00 96.94 80 GLN A CA 1
ATOM 660 C C . GLN A 1 80 ? -4.906 -5.769 5.109 1.00 96.94 80 GLN A C 1
ATOM 662 O O . GLN A 1 80 ? -5.997 -5.572 4.572 1.00 96.94 80 GLN A O 1
ATOM 667 N N . LEU A 1 81 ? -3.750 -5.790 4.451 1.00 95.88 81 LEU A N 1
ATOM 668 C CA . LEU A 1 81 ? -3.614 -5.774 3.001 1.00 95.88 81 LEU A CA 1
ATOM 669 C C . LEU A 1 81 ? -3.130 -7.154 2.560 1.00 95.88 81 LEU A C 1
ATOM 671 O O . LEU A 1 81 ? -2.017 -7.551 2.894 1.00 95.88 81 LEU A O 1
ATOM 675 N N . ASP A 1 82 ? -3.956 -7.857 1.794 1.00 94.81 82 ASP A N 1
ATOM 676 C CA . ASP A 1 82 ? -3.556 -9.092 1.134 1.00 94.81 82 ASP A CA 1
ATOM 677 C C . ASP A 1 82 ? -3.201 -8.784 -0.323 1.00 94.81 82 ASP A C 1
ATOM 679 O O . ASP A 1 82 ? -4.036 -8.295 -1.095 1.00 94.81 82 ASP A O 1
ATOM 683 N N . VAL A 1 83 ? -1.955 -9.088 -0.684 1.00 89.44 83 VAL A N 1
ATOM 684 C CA . VAL A 1 83 ? -1.424 -8.972 -2.043 1.00 89.44 83 VAL A CA 1
ATOM 685 C C . VAL A 1 83 ? -1.214 -10.384 -2.576 1.00 89.44 83 VAL A C 1
ATOM 687 O O . VAL A 1 83 ? -0.329 -11.099 -2.110 1.00 89.44 83 VAL A O 1
ATOM 690 N N . ILE A 1 84 ? -2.030 -10.803 -3.542 1.00 85.62 84 ILE A N 1
ATOM 691 C CA . ILE A 1 84 ? -1.771 -12.042 -4.282 1.00 85.62 84 ILE A CA 1
ATOM 692 C C . ILE A 1 84 ? -0.788 -11.678 -5.383 1.00 85.62 84 ILE A C 1
ATOM 694 O O . ILE A 1 84 ? -1.161 -10.976 -6.319 1.00 85.62 84 ILE A O 1
ATOM 698 N N . TYR A 1 85 ? 0.463 -12.106 -5.231 1.00 82.31 85 TYR A N 1
ATOM 699 C CA . TYR A 1 85 ? 1.529 -11.779 -6.170 1.00 82.31 85 TYR A CA 1
ATOM 700 C C . TYR A 1 85 ? 1.298 -12.512 -7.500 1.00 82.31 85 TYR A C 1
ATOM 702 O O . TYR A 1 85 ? 1.397 -13.743 -7.525 1.00 82.31 85 TYR A O 1
ATOM 710 N N . PRO A 1 86 ? 0.959 -11.811 -8.596 1.00 84.12 86 PRO A N 1
ATOM 711 C CA . PRO A 1 86 ? 0.736 -12.468 -9.868 1.00 84.12 86 PRO A CA 1
ATOM 712 C C . PRO A 1 86 ? 2.085 -12.814 -10.524 1.00 84.12 86 PRO A C 1
ATOM 714 O O . PRO A 1 86 ? 3.096 -12.155 -10.267 1.00 84.12 86 PRO A O 1
ATOM 717 N N . PRO A 1 87 ? 2.132 -13.847 -11.379 1.00 84.94 87 PRO A N 1
ATOM 718 C CA . PRO A 1 87 ? 3.379 -14.295 -11.999 1.00 84.94 87 PRO A CA 1
ATOM 719 C C . PRO A 1 87 ? 4.014 -13.246 -12.928 1.00 84.94 87 PRO A C 1
ATOM 721 O O . PRO A 1 87 ? 5.212 -13.315 -13.181 1.00 84.94 87 PRO A O 1
ATOM 724 N N . ASP A 1 88 ? 3.238 -12.273 -13.421 1.00 83.62 88 ASP A N 1
ATOM 725 C CA . ASP A 1 88 ? 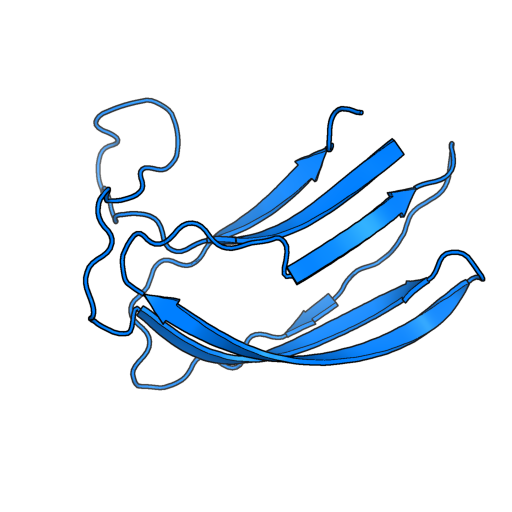3.691 -11.168 -14.276 1.00 83.62 88 ASP A CA 1
ATOM 726 C C . ASP A 1 88 ? 4.114 -9.908 -13.491 1.00 83.62 88 ASP A C 1
ATOM 728 O O . ASP A 1 88 ? 4.466 -8.895 -14.098 1.00 83.62 88 ASP A O 1
ATOM 732 N N . SER A 1 89 ? 4.117 -9.941 -12.152 1.00 86.88 89 SER A N 1
ATOM 733 C CA . SER A 1 89 ? 4.543 -8.797 -11.341 1.00 86.88 89 SER A CA 1
ATOM 734 C C . SER A 1 89 ? 6.057 -8.648 -11.241 1.00 86.88 89 SER A C 1
ATOM 736 O O . SER A 1 89 ? 6.787 -9.586 -10.918 1.00 86.88 89 SER A O 1
ATOM 738 N N . THR A 1 90 ? 6.521 -7.409 -11.396 1.00 85.88 90 THR A N 1
ATOM 739 C CA . THR A 1 90 ? 7.928 -7.036 -11.211 1.00 85.88 90 THR A CA 1
ATOM 740 C C . THR A 1 90 ? 8.137 -6.511 -9.784 1.00 85.88 90 THR A C 1
ATOM 742 O O . THR A 1 90 ? 7.391 -5.626 -9.378 1.00 85.88 90 THR A O 1
ATOM 745 N N . PRO A 1 91 ? 9.094 -7.024 -8.989 1.00 79.88 91 PRO A N 1
ATOM 746 C CA . PRO A 1 91 ? 9.454 -6.448 -7.689 1.00 79.88 91 PRO A CA 1
ATOM 747 C C . PRO A 1 91 ? 10.453 -5.277 -7.847 1.00 79.88 91 PRO A C 1
ATOM 749 O O . PRO A 1 91 ? 11.141 -5.210 -8.869 1.00 79.88 91 PRO A O 1
ATOM 752 N N . PRO A 1 92 ? 10.610 -4.374 -6.853 1.00 79.12 92 PRO A N 1
ATOM 753 C CA . PRO A 1 92 ? 10.013 -4.383 -5.511 1.00 79.12 92 PRO A CA 1
ATOM 754 C C . PRO A 1 92 ? 8.693 -3.600 -5.396 1.00 79.12 92 PRO A C 1
ATOM 756 O O . PRO A 1 92 ? 8.477 -2.608 -6.090 1.00 79.12 92 PRO A O 1
ATOM 759 N N . GLN A 1 93 ? 7.841 -4.002 -4.450 1.00 84.56 93 GLN A N 1
ATOM 760 C CA . GLN A 1 93 ? 6.653 -3.254 -4.029 1.00 84.56 93 GLN A CA 1
ATOM 761 C C . GLN A 1 93 ? 6.798 -2.819 -2.569 1.00 84.56 93 GLN A C 1
ATOM 763 O O . GLN A 1 93 ? 7.290 -3.572 -1.728 1.00 84.56 93 GLN A O 1
ATOM 768 N N . VAL A 1 94 ? 6.356 -1.602 -2.266 1.00 89.75 94 VAL A N 1
ATOM 769 C CA . VAL A 1 94 ? 6.455 -0.990 -0.938 1.00 89.75 94 VAL A CA 1
ATOM 770 C C . VAL A 1 94 ? 5.058 -0.635 -0.450 1.00 89.75 94 VAL A C 1
ATOM 772 O O . VAL A 1 94 ? 4.293 0.008 -1.163 1.00 89.75 94 VAL A O 1
ATOM 775 N N . VAL A 1 95 ? 4.714 -1.046 0.770 1.00 92.50 95 VAL A N 1
ATOM 776 C CA . VAL A 1 95 ? 3.496 -0.575 1.440 1.00 92.50 95 VAL A CA 1
ATOM 777 C C . VAL A 1 95 ? 3.845 0.684 2.214 1.00 92.50 95 VAL A C 1
ATOM 779 O O . VAL A 1 95 ? 4.685 0.649 3.112 1.00 92.50 95 VAL A O 1
ATOM 782 N N . THR A 1 96 ? 3.173 1.780 1.884 1.00 93.25 96 THR A N 1
ATOM 783 C CA . THR A 1 96 ? 3.481 3.089 2.451 1.00 93.25 96 THR A CA 1
ATOM 784 C C . THR A 1 96 ? 2.291 3.622 3.231 1.00 93.25 96 THR A C 1
ATOM 786 O O . THR A 1 96 ? 1.166 3.665 2.728 1.00 93.25 96 THR A O 1
ATOM 789 N N . ILE A 1 97 ? 2.555 4.050 4.466 1.00 94.44 97 ILE A N 1
ATOM 790 C CA . ILE A 1 97 ? 1.592 4.721 5.338 1.00 94.44 97 ILE A CA 1
ATOM 791 C C . ILE A 1 97 ? 2.029 6.178 5.472 1.00 94.44 97 ILE A C 1
ATOM 793 O O . ILE A 1 97 ? 3.166 6.449 5.853 1.00 94.44 97 ILE A O 1
ATOM 797 N N . LYS A 1 98 ? 1.134 7.117 5.158 1.00 93.94 98 LYS A N 1
ATOM 798 C CA . LYS A 1 98 ? 1.396 8.559 5.279 1.00 93.94 98 LYS A CA 1
ATOM 799 C C . LYS A 1 98 ? 0.331 9.218 6.134 1.00 93.94 98 LYS A C 1
ATOM 801 O O . LYS A 1 98 ? -0.861 8.990 5.917 1.00 93.94 98 LYS A O 1
ATOM 806 N N . THR A 1 99 ? 0.754 10.071 7.058 1.00 94.75 99 THR A N 1
ATOM 807 C CA . THR A 1 99 ? -0.131 11.075 7.655 1.00 94.75 99 THR A CA 1
ATOM 808 C C . THR A 1 99 ? -0.487 12.085 6.570 1.00 94.75 99 THR A C 1
ATOM 810 O O . THR A 1 99 ? 0.392 12.545 5.847 1.00 94.75 99 THR A O 1
ATOM 813 N N . LEU A 1 100 ? -1.774 12.376 6.412 1.00 92.62 100 LEU A N 1
ATOM 814 C CA . LEU A 1 100 ? -2.237 13.404 5.490 1.00 92.62 100 LEU A CA 1
ATOM 815 C C . LEU A 1 100 ? -2.313 14.716 6.271 1.00 92.62 100 LEU A C 1
ATOM 817 O O . LEU A 1 100 ? -3.015 14.786 7.282 1.00 92.62 100 LEU A O 1
ATOM 821 N N . GLU A 1 101 ? -1.565 15.720 5.827 1.00 81.69 101 GLU A N 1
ATOM 822 C CA . GLU A 1 101 ? -1.737 17.094 6.299 1.00 81.69 101 GLU A CA 1
ATOM 823 C C . GLU A 1 101 ? -3.084 17.622 5.781 1.00 81.69 101 GLU A C 1
ATOM 825 O O . GLU A 1 101 ? -3.531 17.230 4.698 1.00 81.69 101 GLU A O 1
ATOM 830 N N . ASN A 1 102 ? -3.772 18.409 6.613 1.00 56.84 102 ASN A N 1
ATOM 831 C CA . ASN A 1 102 ? -5.085 18.973 6.289 1.00 56.84 102 ASN A CA 1
ATOM 832 C C . ASN A 1 102 ? -4.984 20.051 5.212 1.00 56.84 102 ASN A C 1
ATOM 834 O O . ASN A 1 102 ? -4.057 20.883 5.318 1.00 56.84 102 ASN A O 1
#

Radius of gyration: 15.11 Å; chains: 1; bounding box: 41×33×42 Å

Secondary structure (DSSP, 8-state):
-EEEEEEE-PPP-SS-SSSS----SSPPSSEEEEEEEEEEEE-TTS-EEEEEEEEEEETTPPPPPSEEEEPPTT----EEEEE---TTPPSP-EEEEEEEP-

Foldseek 3Di:
DKKFKDKDAFDDDPDDPDPDTHFDPPFDPDFQDFAKKWKWKQAPVRDIDIDIDGDGDTGRDDDDTPDMHDDDPPDDMDMDIDDDGDPRHHDDMDIDMDDDDD